Protein AF-A0A9D2UV39-F1 (afdb_monomer_lite)

InterPro domains:
  IPR041100 T-Q ester bond containing domain [NF033903] (4-57)
  IPR041100 T-Q ester bond containing domain [NF033903] (60-130)
  IPR041100 T-Q ester bond containing domain [PF18202] (11-73)
  IPR041100 T-Q ester bond containing domain [PF18202] (77-123)

Sequence (137 aa):
MSTDSGQIQIQGNQITASTTFTAEETCGTVDVTFTFKGAKLAGKSLVAFEFMEHDGAEYMVHADINDVDQTVNIVDISTQARDAATGTHEDTIGESVKLIDTVAYTGLTPGNTYRMFTTLMDKFTGSAISGPDGLPL

pLDDT: mean 85.15, std 15.3, range [34.66, 97.31]

Radius of gyration: 24.51 Å; chains: 1; bounding box: 53×32×70 Å

Structure (mmCIF, N/CA/C/O backbone):
data_AF-A0A9D2UV39-F1
#
_entry.id   AF-A0A9D2UV39-F1
#
loop_
_atom_site.group_PDB
_atom_site.id
_atom_site.type_symbol
_atom_site.label_atom_id
_atom_site.label_alt_id
_atom_site.label_comp_id
_atom_site.label_asym_id
_atom_site.label_entity_id
_atom_site.label_seq_id
_atom_site.pdbx_PDB_ins_code
_atom_site.Cartn_x
_atom_site.Cartn_y
_atom_site.Cartn_z
_atom_site.occupancy
_atom_site.B_iso_or_equiv
_atom_site.auth_seq_id
_atom_site.auth_comp_id
_atom_site.auth_asym_id
_atom_site.auth_atom_id
_atom_site.pdbx_PDB_model_num
ATOM 1 N N . MET A 1 1 ? 18.518 16.058 -20.299 1.00 34.66 1 MET A N 1
ATOM 2 C CA . MET A 1 1 ? 17.140 16.044 -19.764 1.00 34.66 1 MET A CA 1
ATOM 3 C C . MET A 1 1 ? 16.227 15.739 -20.939 1.00 34.66 1 MET A C 1
ATOM 5 O O . MET A 1 1 ? 16.020 16.622 -21.759 1.00 34.66 1 MET A O 1
ATOM 9 N N . SER A 1 2 ? 15.817 14.479 -21.093 1.00 35.88 2 SER A N 1
ATOM 10 C CA . SER A 1 2 ? 14.884 14.063 -22.146 1.00 35.88 2 SER A CA 1
ATOM 11 C C . SER A 1 2 ? 13.463 14.249 -21.623 1.00 35.88 2 SER A C 1
ATOM 13 O O . SER A 1 2 ? 13.127 13.738 -20.558 1.00 35.88 2 SER A O 1
ATOM 15 N N . THR A 1 3 ? 12.665 15.047 -22.324 1.00 41.28 3 THR A N 1
ATOM 16 C CA . THR A 1 3 ? 11.243 15.257 -22.048 1.00 41.28 3 THR A CA 1
ATOM 17 C C . THR A 1 3 ? 10.444 14.339 -22.967 1.00 41.28 3 THR A C 1
ATOM 19 O O . THR A 1 3 ? 10.022 14.780 -24.034 1.00 41.28 3 THR A O 1
ATOM 22 N N . ASP A 1 4 ? 10.247 13.078 -22.582 1.00 45.62 4 ASP A N 1
ATOM 23 C CA . ASP A 1 4 ? 9.198 12.252 -23.185 1.00 45.62 4 ASP A CA 1
ATOM 24 C C . ASP A 1 4 ? 8.075 12.078 -22.163 1.00 45.62 4 ASP A C 1
ATOM 26 O O . ASP A 1 4 ? 8.256 11.560 -21.061 1.00 45.62 4 ASP A O 1
ATOM 30 N N . SER A 1 5 ? 6.920 12.636 -22.505 1.00 43.56 5 SER A N 1
ATOM 31 C CA . SER A 1 5 ? 5.719 12.561 -21.681 1.00 43.56 5 SER A CA 1
ATOM 32 C C . SER A 1 5 ? 5.067 11.240 -22.051 1.00 43.56 5 SER A C 1
ATOM 34 O O . SER A 1 5 ? 4.330 11.193 -23.034 1.00 43.56 5 SER A O 1
ATOM 36 N N . GLY A 1 6 ? 5.423 10.174 -21.328 1.00 44.75 6 GLY A N 1
ATOM 37 C CA . GLY A 1 6 ? 5.047 8.804 -21.673 1.00 44.75 6 GLY A CA 1
ATOM 38 C C . GLY A 1 6 ? 3.588 8.671 -22.118 1.00 44.75 6 GLY A C 1
ATOM 39 O O . GLY A 1 6 ? 2.679 9.272 -21.537 1.00 44.75 6 GLY A O 1
ATOM 40 N N . GLN A 1 7 ? 3.357 7.905 -23.184 1.0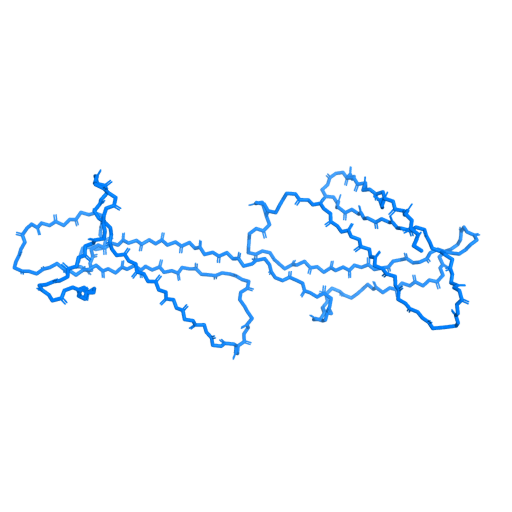0 53.72 7 GLN A N 1
ATOM 41 C CA . GLN A 1 7 ? 2.010 7.704 -23.708 1.00 53.72 7 GLN A CA 1
ATOM 42 C C . GLN A 1 7 ? 1.264 6.705 -22.827 1.00 53.72 7 GLN A C 1
ATOM 44 O O . GLN A 1 7 ? 1.713 5.576 -22.639 1.00 53.72 7 GLN A O 1
ATOM 49 N N . ILE A 1 8 ? 0.111 7.117 -22.298 1.00 54.25 8 ILE A N 1
ATOM 50 C CA . ILE A 1 8 ? -0.797 6.234 -21.565 1.00 54.25 8 ILE A CA 1
ATOM 51 C C . ILE A 1 8 ? -1.849 5.729 -22.546 1.00 54.25 8 ILE A C 1
ATOM 53 O O . ILE A 1 8 ? -2.618 6.527 -23.088 1.00 54.25 8 ILE A O 1
ATOM 57 N N . GLN A 1 9 ? -1.931 4.415 -22.742 1.00 56.94 9 GLN A N 1
ATOM 58 C CA . GLN A 1 9 ? -3.066 3.806 -23.431 1.00 56.94 9 GLN A CA 1
ATOM 59 C C . GLN A 1 9 ? -3.936 3.067 -22.417 1.00 56.94 9 GLN A C 1
ATOM 61 O O . GLN A 1 9 ? -3.464 2.239 -21.640 1.00 56.94 9 GLN A O 1
ATOM 66 N N . ILE A 1 10 ? -5.233 3.373 -22.432 1.00 54.25 10 ILE A N 1
ATOM 67 C CA . ILE A 1 10 ? -6.243 2.592 -21.721 1.00 54.25 10 ILE A CA 1
ATOM 68 C C . ILE A 1 10 ? -7.008 1.811 -22.784 1.00 54.25 10 ILE A C 1
ATOM 70 O O . ILE A 1 10 ? -7.899 2.354 -23.437 1.00 54.25 10 ILE A O 1
ATOM 74 N N . GLN A 1 11 ? -6.646 0.545 -22.987 1.00 51.56 11 GLN A N 1
ATOM 75 C CA . GLN A 1 11 ? -7.427 -0.377 -23.815 1.00 51.56 11 GLN A CA 1
ATOM 76 C C . GLN A 1 11 ? -8.239 -1.294 -22.895 1.00 51.56 11 GLN A C 1
ATOM 78 O O . GLN A 1 11 ? -7.703 -2.163 -22.207 1.00 51.56 11 GLN A O 1
ATOM 83 N N . GLY A 1 12 ? -9.554 -1.066 -22.830 1.00 64.44 12 GLY A N 1
ATOM 84 C CA . GLY A 1 12 ? -10.424 -1.769 -21.884 1.00 64.44 12 GLY A CA 1
ATOM 85 C C . GLY A 1 12 ? -10.050 -1.461 -20.428 1.00 64.44 12 GLY A C 1
ATOM 86 O O . GLY A 1 12 ? -10.182 -0.323 -19.989 1.00 64.44 12 GLY A O 1
ATOM 87 N N . ASN A 1 13 ? -9.596 -2.479 -19.687 1.00 65.81 13 ASN A N 1
ATOM 88 C CA . ASN A 1 13 ? -9.156 -2.366 -18.286 1.00 65.81 13 ASN A CA 1
ATOM 89 C C . ASN A 1 13 ? -7.625 -2.338 -18.120 1.00 65.81 13 ASN A C 1
ATOM 91 O O . ASN A 1 13 ? -7.145 -2.294 -16.988 1.00 65.81 13 ASN A O 1
ATOM 95 N N . GLN A 1 14 ? -6.858 -2.412 -19.211 1.00 75.31 14 GLN A N 1
ATOM 96 C CA . GLN A 1 14 ? -5.400 -2.432 -19.145 1.00 75.31 14 GLN A CA 1
ATOM 97 C C . GLN A 1 14 ? -4.856 -1.006 -19.038 1.00 75.31 14 GLN A C 1
ATOM 99 O O . GLN A 1 14 ? -5.302 -0.112 -19.756 1.00 75.31 14 GLN A O 1
ATOM 104 N N . ILE A 1 15 ? -3.892 -0.809 -18.141 1.00 84.81 15 ILE A N 1
ATOM 105 C CA . ILE A 1 15 ? -3.136 0.435 -18.007 1.00 84.81 15 ILE A CA 1
ATOM 106 C C . ILE A 1 15 ? -1.740 0.147 -18.547 1.00 84.81 15 ILE A C 1
ATOM 108 O O . ILE A 1 15 ? -1.031 -0.681 -17.981 1.00 84.81 15 ILE A O 1
ATOM 112 N N . THR A 1 16 ? -1.355 0.811 -19.633 1.00 88.44 16 THR A N 1
ATOM 113 C CA . THR A 1 16 ? 0.004 0.733 -20.178 1.00 88.44 16 THR A CA 1
ATOM 114 C C . THR A 1 16 ? 0.637 2.117 -20.214 1.00 88.44 16 THR A C 1
ATOM 116 O O . THR A 1 16 ? -0.055 3.129 -20.355 1.00 88.44 16 THR A O 1
ATOM 119 N N . ALA A 1 17 ? 1.957 2.154 -20.058 1.00 91.00 17 ALA A N 1
ATOM 120 C CA . ALA A 1 17 ? 2.780 3.338 -20.232 1.00 91.00 17 ALA A CA 1
ATOM 121 C C . ALA A 1 17 ? 3.993 2.952 -21.080 1.00 91.00 17 ALA A C 1
ATOM 123 O O . ALA A 1 17 ? 4.542 1.863 -20.916 1.00 91.00 17 ALA A O 1
ATOM 124 N N . SER A 1 18 ? 4.400 3.834 -21.984 1.00 91.81 18 SER A N 1
ATOM 125 C CA . SER A 1 18 ? 5.599 3.654 -22.802 1.00 91.81 18 SER A CA 1
ATOM 126 C C . SER A 1 18 ? 6.421 4.934 -22.822 1.00 91.81 18 SER A C 1
ATOM 128 O O . SER A 1 18 ? 5.865 6.031 -22.760 1.00 91.81 18 SER A O 1
ATOM 130 N N . THR A 1 19 ? 7.735 4.789 -22.958 1.00 93.56 19 THR A N 1
ATOM 131 C CA . THR A 1 19 ? 8.679 5.894 -23.147 1.00 93.56 19 THR A CA 1
ATOM 132 C C . THR A 1 19 ? 9.653 5.527 -24.255 1.00 93.56 19 THR A C 1
ATOM 134 O O . THR A 1 19 ? 10.043 4.364 -24.374 1.00 93.56 19 THR A O 1
ATOM 137 N N . THR A 1 20 ? 10.035 6.501 -25.074 1.00 94.25 20 THR A N 1
ATOM 138 C CA . THR A 1 20 ? 11.096 6.324 -26.065 1.00 94.25 20 THR A CA 1
ATOM 139 C C . THR A 1 20 ? 12.389 6.887 -25.503 1.00 94.25 20 THR A C 1
ATOM 141 O O . THR A 1 20 ? 12.441 8.027 -25.040 1.00 94.25 20 THR A O 1
ATOM 144 N N . PHE A 1 21 ? 13.464 6.110 -25.574 1.00 94.69 21 PHE A N 1
ATOM 145 C CA . PHE A 1 21 ? 14.780 6.559 -25.143 1.00 94.69 21 PHE A CA 1
ATOM 146 C C . PHE A 1 21 ? 15.857 6.130 -26.137 1.00 94.69 21 PHE A C 1
ATOM 148 O O . PHE A 1 21 ? 15.692 5.182 -26.900 1.00 94.69 21 PHE A O 1
ATOM 155 N N . THR A 1 22 ? 16.972 6.853 -26.127 1.00 95.44 22 THR A N 1
ATOM 156 C CA . THR A 1 22 ? 18.211 6.460 -26.801 1.00 95.44 22 THR A CA 1
ATOM 157 C C . THR A 1 22 ? 19.225 6.127 -25.717 1.00 95.44 22 THR A C 1
ATOM 159 O O . THR A 1 22 ? 19.406 6.909 -24.785 1.00 95.44 22 THR A O 1
ATOM 162 N N . ALA A 1 23 ? 19.841 4.948 -25.794 1.00 95.75 23 ALA A N 1
ATOM 163 C CA . ALA A 1 23 ? 20.907 4.583 -24.872 1.00 95.75 23 ALA A CA 1
ATOM 164 C C . ALA A 1 23 ? 22.158 5.412 -25.196 1.00 95.75 23 ALA A C 1
ATOM 166 O O . ALA A 1 23 ? 22.715 5.291 -26.284 1.00 95.75 23 ALA A O 1
ATOM 167 N N . GLU A 1 24 ? 22.583 6.256 -24.258 1.00 95.56 24 GLU A N 1
ATOM 168 C CA . GLU A 1 24 ? 23.799 7.074 -24.400 1.00 95.56 24 GLU A CA 1
ATOM 169 C C . GLU A 1 24 ? 25.070 6.267 -24.086 1.00 95.56 24 GLU A C 1
ATOM 171 O O . GLU A 1 24 ? 26.154 6.588 -24.559 1.00 95.56 24 GLU A O 1
ATOM 176 N N . GLU A 1 25 ? 24.931 5.202 -23.294 1.00 96.75 25 GLU A N 1
ATOM 177 C CA . GLU A 1 25 ? 26.017 4.345 -22.824 1.00 96.75 25 GLU A CA 1
ATOM 178 C C . GLU A 1 25 ? 25.574 2.877 -22.808 1.00 96.75 25 GLU A C 1
ATOM 180 O O . GLU A 1 25 ? 24.386 2.559 -22.873 1.00 96.75 25 GLU A O 1
ATOM 185 N N . THR A 1 26 ? 26.537 1.962 -22.661 1.00 95.12 26 THR A N 1
ATOM 186 C CA . THR A 1 26 ? 26.259 0.511 -22.568 1.00 95.12 26 THR A CA 1
ATOM 187 C C . THR A 1 26 ? 25.497 0.099 -21.302 1.00 95.12 26 THR A C 1
ATOM 189 O O . THR A 1 26 ? 24.912 -0.981 -21.271 1.00 95.12 26 THR A O 1
ATOM 192 N N . CYS A 1 27 ? 25.475 0.958 -20.278 1.00 94.56 27 CYS A N 1
ATOM 193 C CA . CYS A 1 27 ? 24.750 0.756 -19.029 1.00 94.56 27 CYS A CA 1
ATOM 194 C C . CYS A 1 27 ? 23.968 2.025 -18.684 1.00 94.56 27 CYS A C 1
ATOM 196 O O . CYS A 1 27 ? 24.521 3.124 -18.711 1.00 94.56 27 CYS A O 1
ATOM 198 N N . GLY A 1 28 ? 22.708 1.875 -18.290 1.00 95.12 28 GLY A N 1
ATOM 199 C CA . GLY A 1 28 ? 21.866 2.995 -17.894 1.00 95.12 28 GLY A CA 1
ATOM 200 C C . GLY A 1 28 ? 20.554 2.532 -17.281 1.00 95.12 28 GLY A C 1
ATOM 201 O O . GLY A 1 28 ? 20.301 1.335 -17.151 1.00 95.12 28 GLY A O 1
ATOM 202 N N . THR A 1 29 ? 19.725 3.498 -16.906 1.00 95.25 29 THR A N 1
ATOM 203 C CA . THR A 1 29 ? 18.381 3.278 -16.370 1.00 95.25 29 THR A CA 1
ATOM 204 C C . THR A 1 29 ? 17.393 4.156 -17.119 1.00 95.25 29 THR A C 1
ATOM 206 O O . THR A 1 29 ? 17.735 5.253 -17.565 1.00 95.25 29 THR A O 1
ATOM 209 N N . VAL A 1 30 ? 16.161 3.678 -17.243 1.00 95.50 30 VAL A N 1
ATOM 210 C CA . VAL A 1 30 ? 15.060 4.403 -17.875 1.00 95.50 30 VAL A CA 1
ATOM 211 C C . VAL A 1 30 ? 13.854 4.281 -16.965 1.00 95.50 30 VAL A C 1
ATOM 213 O O . VAL A 1 30 ? 13.464 3.172 -16.611 1.00 95.50 30 VAL A O 1
ATOM 216 N N . ASP A 1 31 ? 13.260 5.416 -16.613 1.00 95.00 31 ASP A N 1
ATOM 217 C CA . ASP A 1 31 ? 12.046 5.442 -15.807 1.00 95.00 31 ASP A CA 1
ATOM 218 C C . ASP A 1 31 ? 10.811 5.385 -16.711 1.00 95.00 31 ASP A C 1
ATOM 220 O O . ASP A 1 31 ? 10.668 6.169 -17.654 1.00 95.00 31 ASP A O 1
ATOM 224 N N . VAL A 1 32 ? 9.875 4.494 -16.381 1.00 94.75 32 VAL A N 1
ATOM 225 C CA . VAL A 1 32 ? 8.544 4.429 -16.997 1.00 94.75 32 VAL A CA 1
ATOM 226 C C . VAL A 1 32 ? 7.514 4.791 -15.934 1.00 94.75 32 VAL A C 1
ATOM 228 O O . VAL A 1 32 ? 7.365 4.104 -14.927 1.00 94.75 32 VAL A O 1
ATOM 231 N N . THR A 1 33 ? 6.804 5.901 -16.132 1.00 90.81 33 THR A N 1
ATOM 232 C CA . THR A 1 33 ? 5.849 6.412 -15.138 1.00 90.81 33 THR A CA 1
ATOM 233 C C . THR A 1 33 ? 4.417 6.025 -15.490 1.00 90.81 33 THR A C 1
ATOM 235 O O . THR A 1 33 ? 3.903 6.400 -16.542 1.00 90.81 33 THR A O 1
ATOM 238 N N . PHE A 1 34 ? 3.730 5.362 -14.559 1.00 88.88 34 PHE A N 1
ATOM 239 C CA . PHE A 1 34 ? 2.292 5.104 -14.633 1.00 88.88 34 PHE A CA 1
ATOM 240 C C . PHE A 1 34 ? 1.524 6.164 -13.837 1.00 88.88 34 PHE A C 1
ATOM 242 O O . PHE A 1 34 ? 1.834 6.426 -12.679 1.00 88.88 34 PHE A O 1
ATOM 249 N N . THR A 1 35 ? 0.485 6.758 -14.430 1.00 84.50 35 THR A N 1
ATOM 250 C CA . THR A 1 35 ? -0.424 7.676 -13.721 1.00 84.50 35 THR A CA 1
ATOM 251 C C . THR A 1 35 ? -1.864 7.215 -13.891 1.00 84.50 35 THR A C 1
ATOM 253 O O . THR A 1 35 ? -2.405 7.212 -14.993 1.00 84.50 35 THR A O 1
ATOM 256 N N . PHE A 1 36 ? -2.512 6.840 -12.789 1.00 82.81 36 PHE A N 1
ATOM 257 C CA . PHE A 1 36 ? -3.906 6.396 -12.778 1.00 82.81 36 PHE A CA 1
ATOM 258 C C . PHE A 1 36 ? -4.591 6.721 -11.447 1.00 82.81 36 PHE A C 1
ATOM 260 O O . PHE A 1 36 ? -3.953 6.971 -10.425 1.00 82.81 36 PHE A O 1
ATOM 267 N N . LYS A 1 37 ? -5.929 6.704 -11.440 1.00 81.00 37 LYS A N 1
ATOM 268 C CA . LYS A 1 37 ? -6.711 6.895 -10.211 1.00 81.00 37 LYS A CA 1
ATOM 269 C C . LYS A 1 37 ? -6.686 5.616 -9.367 1.00 81.00 37 LYS A C 1
ATOM 271 O O . LYS A 1 37 ? -7.368 4.649 -9.694 1.00 81.00 37 LYS A O 1
ATOM 276 N N . GLY A 1 38 ? -5.956 5.642 -8.254 1.00 73.75 38 GLY A N 1
ATOM 277 C CA . GLY A 1 38 ? -5.752 4.480 -7.378 1.00 73.75 38 GLY A CA 1
ATOM 278 C C . GLY A 1 38 ? -6.964 4.021 -6.555 1.00 73.75 38 GLY A C 1
ATOM 279 O O . GLY A 1 38 ? -6.940 2.920 -6.021 1.00 73.75 38 GLY A O 1
ATOM 280 N N . ALA A 1 39 ? -8.049 4.803 -6.472 1.00 73.88 39 ALA A N 1
ATOM 281 C CA . ALA A 1 39 ? -9.165 4.532 -5.552 1.00 73.88 39 ALA A CA 1
ATOM 282 C C . ALA A 1 39 ? -9.838 3.152 -5.726 1.00 73.88 39 ALA A C 1
ATOM 284 O O . ALA A 1 39 ? -10.403 2.625 -4.778 1.00 73.88 39 ALA A O 1
ATOM 285 N N . LYS A 1 40 ? -9.781 2.546 -6.922 1.00 79.88 40 LYS A N 1
ATOM 286 C CA . LYS A 1 40 ? -10.338 1.201 -7.190 1.00 79.88 40 LYS A CA 1
ATOM 287 C C . LYS A 1 40 ? -9.320 0.062 -7.038 1.00 79.88 40 LYS A C 1
ATOM 289 O O . LYS A 1 40 ? -9.643 -1.090 -7.328 1.00 79.88 40 LYS A O 1
ATOM 294 N N . LEU A 1 41 ? -8.090 0.380 -6.645 1.00 86.38 41 LEU A N 1
ATOM 295 C CA . LEU A 1 41 ? -6.983 -0.569 -6.520 1.00 86.38 41 LEU A CA 1
ATOM 296 C C . LEU A 1 41 ? -6.612 -0.846 -5.062 1.00 86.38 41 LEU A C 1
ATOM 298 O O . LEU A 1 41 ? -5.674 -1.596 -4.825 1.00 86.38 41 LEU A O 1
ATOM 302 N N . ALA A 1 42 ? -7.361 -0.284 -4.111 1.00 85.31 42 ALA A N 1
ATOM 303 C CA . ALA A 1 42 ? -7.261 -0.594 -2.692 1.00 85.31 42 ALA A CA 1
ATOM 304 C C . ALA A 1 42 ? -7.182 -2.117 -2.462 1.00 85.31 42 ALA A C 1
ATOM 306 O O . ALA A 1 42 ? -7.990 -2.880 -3.003 1.00 85.31 42 ALA A O 1
ATOM 307 N N . GLY A 1 43 ? -6.155 -2.549 -1.729 1.00 86.06 43 GLY A N 1
ATOM 308 C CA . GLY A 1 43 ? -5.892 -3.948 -1.399 1.00 86.06 43 GLY A CA 1
ATOM 309 C C . GLY A 1 43 ? -5.344 -4.819 -2.530 1.00 86.06 43 GLY A C 1
ATOM 310 O O . GLY A 1 43 ? -5.220 -6.029 -2.348 1.00 86.06 43 GLY A O 1
ATOM 311 N N . LYS A 1 44 ? -5.025 -4.252 -3.701 1.00 89.00 44 LYS A N 1
ATOM 312 C CA . LYS A 1 44 ? -4.412 -4.992 -4.813 1.00 89.00 44 LYS A CA 1
ATOM 313 C C . LYS A 1 44 ? -2.887 -4.930 -4.758 1.00 89.00 44 LYS A C 1
ATOM 315 O O . LYS A 1 44 ? -2.312 -3.923 -4.351 1.00 89.00 44 LYS A O 1
ATOM 320 N N . SER A 1 45 ? -2.255 -5.981 -5.263 1.00 91.25 45 SER A N 1
ATOM 321 C CA . SER A 1 45 ? -0.837 -5.998 -5.630 1.00 91.25 45 SER A CA 1
ATOM 322 C C . SER A 1 45 ? -0.716 -5.745 -7.131 1.00 91.25 45 SER A C 1
ATOM 324 O O . SER A 1 45 ? -1.478 -6.309 -7.919 1.00 91.25 45 SER A O 1
ATOM 326 N N . LEU A 1 46 ? 0.196 -4.862 -7.515 1.00 92.88 46 LEU A N 1
ATOM 327 C CA . LEU A 1 46 ? 0.470 -4.476 -8.895 1.00 92.88 46 LEU A CA 1
ATOM 328 C C . LEU A 1 46 ? 1.873 -4.951 -9.257 1.00 92.88 46 LEU A C 1
ATOM 330 O O . LEU A 1 46 ? 2.772 -4.815 -8.436 1.00 92.88 46 LEU A O 1
ATOM 334 N N . VAL A 1 47 ? 2.055 -5.468 -10.469 1.00 95.06 47 VAL A N 1
ATOM 335 C CA . VAL A 1 47 ? 3.360 -5.894 -10.992 1.00 95.06 47 VAL A CA 1
ATOM 336 C C . VAL A 1 47 ? 3.565 -5.230 -12.345 1.00 95.06 47 VAL A C 1
ATOM 338 O O . VAL A 1 47 ? 2.639 -5.218 -13.163 1.00 95.06 47 VAL A O 1
ATOM 341 N N . ALA A 1 48 ? 4.738 -4.637 -12.557 1.00 95.19 48 ALA A N 1
ATOM 342 C CA . ALA A 1 48 ? 5.123 -4.081 -13.847 1.00 95.19 48 ALA A CA 1
ATOM 343 C C . ALA A 1 48 ? 5.724 -5.183 -14.727 1.00 95.19 48 ALA A C 1
ATOM 345 O O . ALA A 1 48 ? 6.532 -5.979 -14.259 1.00 95.19 48 ALA A O 1
ATOM 346 N N . PHE A 1 49 ? 5.276 -5.242 -15.983 1.00 95.75 49 PHE A N 1
AT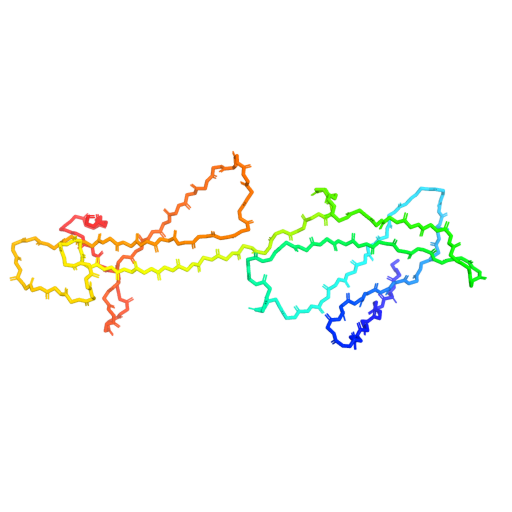OM 347 C CA . PHE A 1 49 ? 5.904 -6.045 -17.027 1.00 95.75 49 PHE A CA 1
ATOM 348 C C . PHE A 1 49 ? 6.516 -5.106 -18.052 1.00 95.75 49 PHE A C 1
ATOM 350 O O . PHE A 1 49 ? 5.895 -4.113 -18.446 1.00 95.75 49 PHE A O 1
ATOM 357 N N . GLU A 1 50 ? 7.690 -5.474 -18.538 1.00 95.44 50 GLU A N 1
ATOM 358 C CA . GLU A 1 50 ? 8.438 -4.724 -19.523 1.00 95.44 50 GLU A CA 1
ATOM 359 C C . GLU A 1 50 ? 8.532 -5.500 -20.830 1.00 95.44 50 GLU A C 1
ATOM 361 O O . GLU A 1 50 ? 8.811 -6.700 -20.882 1.00 95.44 50 GLU A O 1
ATOM 366 N N . PHE A 1 51 ? 8.339 -4.758 -21.910 1.00 94.12 51 PHE A N 1
ATOM 367 C CA . PHE A 1 51 ? 8.588 -5.187 -23.271 1.00 94.12 51 PHE A CA 1
ATOM 368 C C . PHE A 1 51 ? 9.409 -4.089 -23.940 1.00 94.12 51 PHE A C 1
ATOM 370 O O . PHE A 1 51 ? 9.025 -2.917 -23.905 1.00 94.12 51 PHE A O 1
ATOM 377 N N . MET A 1 52 ? 10.538 -4.463 -24.532 1.00 95.50 52 MET A N 1
ATOM 378 C CA . MET A 1 52 ? 11.413 -3.560 -25.265 1.00 95.50 52 MET A CA 1
ATOM 379 C C . MET A 1 52 ? 11.364 -3.892 -26.752 1.00 95.50 52 MET A C 1
ATOM 381 O O . MET A 1 52 ? 11.582 -5.039 -27.144 1.00 95.50 52 MET A O 1
ATOM 385 N N . GLU A 1 53 ? 11.128 -2.871 -27.570 1.00 95.94 53 GLU A N 1
ATOM 386 C CA . GLU A 1 53 ? 11.197 -2.949 -29.028 1.00 95.94 53 GLU A CA 1
ATOM 387 C C . GLU A 1 53 ? 12.491 -2.300 -29.533 1.00 95.94 53 GLU A C 1
ATOM 389 O O . GLU A 1 53 ? 12.922 -1.268 -29.012 1.00 95.94 53 GLU A O 1
ATOM 394 N N . HIS A 1 54 ? 13.088 -2.876 -30.574 1.00 95.38 54 HIS A N 1
ATOM 395 C CA . HIS A 1 54 ? 14.164 -2.260 -31.343 1.00 95.38 54 HIS A CA 1
ATOM 396 C C . HIS A 1 54 ? 13.939 -2.531 -32.835 1.00 95.38 54 HIS A C 1
ATOM 398 O O . HIS A 1 54 ? 13.663 -3.663 -33.224 1.00 95.38 54 HIS A O 1
ATOM 404 N N . ASP A 1 55 ? 14.014 -1.489 -33.668 1.00 94.56 55 ASP A N 1
ATOM 405 C CA . ASP A 1 55 ? 13.789 -1.559 -35.121 1.00 94.56 55 ASP A CA 1
ATOM 406 C C . ASP A 1 55 ? 12.472 -2.254 -35.540 1.00 94.56 55 ASP A C 1
ATOM 408 O O . ASP A 1 55 ? 12.406 -2.963 -36.546 1.00 94.56 55 ASP A O 1
ATOM 412 N N . GLY A 1 56 ? 11.394 -2.037 -34.775 1.00 91.62 56 GLY A N 1
ATOM 413 C CA . GLY A 1 56 ? 10.073 -2.608 -35.062 1.00 91.62 56 GLY A CA 1
ATOM 414 C C . GLY A 1 56 ? 9.923 -4.088 -34.696 1.00 91.62 56 GLY A C 1
ATOM 415 O O . GLY A 1 56 ? 8.945 -4.716 -35.105 1.00 91.62 56 GLY A O 1
ATOM 416 N N . ALA A 1 57 ? 10.883 -4.660 -33.963 1.00 92.94 57 ALA A N 1
ATOM 417 C CA . ALA A 1 57 ? 10.854 -6.038 -33.490 1.00 92.94 57 ALA A CA 1
ATOM 418 C C . ALA A 1 57 ? 10.996 -6.117 -31.963 1.00 92.94 57 ALA A C 1
ATOM 420 O O . ALA A 1 57 ? 11.694 -5.312 -31.344 1.00 92.94 57 ALA A O 1
ATOM 421 N N . GLU A 1 58 ? 10.358 -7.1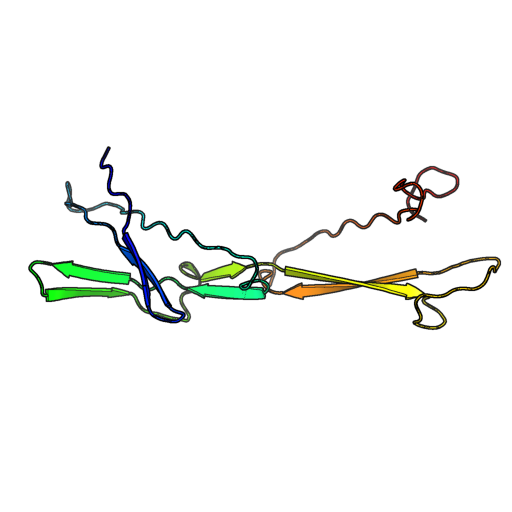26 -31.359 1.00 94.25 58 GLU A N 1
ATOM 422 C CA . GLU A 1 58 ? 10.586 -7.495 -29.958 1.00 94.25 58 GLU A CA 1
ATOM 423 C C . GLU A 1 58 ? 12.076 -7.776 -29.738 1.00 94.25 58 GLU A C 1
ATOM 425 O O . GLU A 1 58 ? 12.679 -8.588 -30.443 1.00 94.25 58 GLU A O 1
ATOM 430 N N . TYR A 1 59 ? 12.657 -7.098 -28.754 1.00 95.31 59 TYR A N 1
ATOM 431 C CA . TYR A 1 59 ? 14.070 -7.207 -28.419 1.00 95.31 59 TYR A CA 1
ATOM 432 C C . TYR A 1 59 ? 14.292 -7.884 -27.062 1.00 95.31 59 TYR A C 1
ATOM 434 O O . TYR A 1 59 ? 15.197 -8.707 -26.924 1.00 95.31 59 TYR A O 1
ATOM 442 N N . MET A 1 60 ? 13.472 -7.564 -26.055 1.00 95.69 60 MET A N 1
ATOM 443 C CA . MET A 1 60 ? 13.598 -8.109 -24.700 1.00 95.69 60 MET A CA 1
ATOM 444 C C . MET A 1 60 ? 12.268 -8.034 -23.942 1.00 95.69 60 MET A C 1
ATOM 446 O O . MET A 1 60 ? 11.484 -7.108 -24.150 1.00 95.69 60 MET A O 1
ATOM 450 N N . VAL A 1 61 ? 12.031 -9.002 -23.053 1.00 95.81 61 VAL A N 1
ATOM 451 C CA . VAL A 1 61 ? 10.842 -9.073 -22.195 1.00 95.81 61 VAL A CA 1
ATOM 452 C C . VAL A 1 61 ? 11.258 -9.401 -20.765 1.00 95.81 61 VAL A C 1
ATOM 454 O O . VAL A 1 61 ? 12.025 -10.338 -20.540 1.00 95.81 61 VAL A O 1
ATOM 457 N N . HIS A 1 62 ? 10.697 -8.669 -19.806 1.00 96.25 62 HIS A N 1
ATOM 458 C CA . HIS A 1 62 ? 10.669 -9.035 -18.392 1.00 96.25 62 HIS A CA 1
ATOM 459 C C . HIS A 1 62 ? 9.208 -9.106 -17.953 1.00 96.25 62 HIS A C 1
ATOM 461 O O . HIS A 1 62 ? 8.513 -8.097 -17.902 1.00 96.25 62 HIS A O 1
ATOM 467 N N . ALA A 1 63 ? 8.701 -10.314 -17.716 1.00 96.06 63 ALA A N 1
ATOM 468 C CA . ALA A 1 63 ? 7.284 -10.531 -17.433 1.00 96.06 63 ALA A CA 1
ATOM 469 C C . ALA A 1 63 ? 7.098 -11.691 -16.451 1.00 96.06 63 ALA A C 1
ATOM 471 O O . ALA A 1 63 ? 6.639 -12.774 -16.820 1.00 96.06 63 ALA A O 1
ATOM 472 N N . ASP A 1 64 ? 7.476 -11.467 -15.194 1.00 97.31 64 ASP A N 1
ATOM 473 C CA . ASP A 1 64 ? 7.229 -12.408 -14.103 1.00 97.31 64 ASP A CA 1
ATOM 474 C C . ASP A 1 64 ? 6.232 -11.819 -13.102 1.00 97.31 64 ASP A C 1
ATOM 476 O O . ASP A 1 64 ? 6.514 -10.859 -12.392 1.00 97.31 64 ASP A O 1
ATOM 480 N N . ILE A 1 65 ? 5.042 -12.421 -13.031 1.00 96.12 65 ILE A N 1
ATOM 481 C CA . ILE A 1 65 ? 3.975 -12.001 -12.112 1.00 96.12 65 ILE A CA 1
ATOM 482 C C . ILE A 1 65 ? 4.328 -12.226 -10.636 1.00 96.12 65 ILE A C 1
ATOM 484 O O . ILE A 1 65 ? 3.654 -11.686 -9.763 1.00 96.12 65 ILE A O 1
ATOM 488 N N . ASN A 1 66 ? 5.340 -13.046 -10.349 1.00 95.81 66 ASN A N 1
ATOM 489 C CA . ASN A 1 66 ? 5.788 -13.343 -8.991 1.00 95.81 66 ASN A CA 1
ATOM 490 C C . ASN A 1 66 ? 7.056 -12.566 -8.609 1.00 95.81 66 ASN A C 1
ATOM 492 O O . ASN A 1 66 ? 7.610 -12.826 -7.539 1.00 95.81 66 ASN A O 1
ATOM 496 N N . ASP A 1 67 ? 7.518 -11.639 -9.454 1.00 96.50 67 ASP A N 1
ATOM 497 C CA . ASP A 1 67 ? 8.679 -10.808 -9.159 1.00 96.50 67 ASP A CA 1
ATOM 498 C C . ASP A 1 67 ? 8.361 -9.836 -8.016 1.00 96.50 67 ASP A C 1
ATOM 500 O O . ASP A 1 67 ? 7.625 -8.853 -8.155 1.00 96.50 67 ASP A O 1
ATOM 504 N N . VAL A 1 68 ? 8.918 -10.148 -6.848 1.00 92.19 68 VAL A N 1
ATOM 505 C CA . VAL A 1 68 ? 8.723 -9.380 -5.619 1.00 92.19 68 VAL A CA 1
ATOM 506 C C . VAL A 1 68 ? 9.344 -7.988 -5.693 1.00 92.19 68 VAL A C 1
ATOM 508 O O . VAL A 1 68 ? 8.796 -7.073 -5.081 1.00 92.19 68 VAL A O 1
ATOM 511 N N . ASP A 1 69 ? 10.421 -7.808 -6.462 1.00 94.69 69 ASP A N 1
ATOM 512 C CA . ASP A 1 69 ? 11.099 -6.517 -6.618 1.00 94.69 69 ASP A CA 1
ATOM 513 C C . ASP A 1 69 ? 10.322 -5.597 -7.577 1.00 94.69 69 ASP A C 1
ATOM 515 O O . ASP A 1 69 ? 10.407 -4.374 -7.469 1.00 94.69 69 ASP A O 1
ATOM 519 N N . GLN A 1 70 ? 9.490 -6.179 -8.447 1.00 96.25 70 GLN A N 1
ATOM 520 C CA . GLN A 1 70 ? 8.555 -5.473 -9.333 1.00 96.25 70 GLN A CA 1
ATOM 521 C C . GLN A 1 70 ? 7.141 -5.316 -8.748 1.00 96.25 70 GLN A C 1
ATOM 523 O O . GLN A 1 70 ? 6.250 -4.760 -9.400 1.00 96.25 70 GLN A O 1
ATOM 528 N N . THR A 1 71 ? 6.895 -5.806 -7.527 1.00 93.88 71 THR A N 1
ATOM 529 C CA . THR A 1 71 ? 5.560 -5.795 -6.915 1.00 93.88 71 THR A CA 1
ATOM 530 C C . THR A 1 71 ? 5.338 -4.570 -6.025 1.00 93.88 71 THR A C 1
ATOM 532 O O . THR A 1 71 ? 6.019 -4.362 -5.022 1.00 93.88 71 THR A O 1
ATOM 535 N N . VAL A 1 72 ? 4.280 -3.807 -6.308 1.00 93.00 72 VAL A N 1
ATOM 536 C CA . VAL A 1 72 ? 3.786 -2.710 -5.464 1.00 93.00 72 VAL A CA 1
ATOM 537 C C . VAL A 1 72 ? 2.448 -3.090 -4.834 1.00 93.00 72 VAL A C 1
ATOM 539 O O . VAL A 1 72 ? 1.464 -3.337 -5.531 1.00 93.00 72 VAL A O 1
ATOM 542 N N . ASN A 1 73 ? 2.375 -3.081 -3.502 1.00 92.19 73 ASN A N 1
ATOM 543 C CA . ASN A 1 73 ? 1.127 -3.320 -2.778 1.00 92.19 73 ASN A CA 1
ATOM 544 C C . ASN A 1 73 ? 0.393 -2.008 -2.484 1.00 92.19 73 ASN A C 1
ATOM 546 O O . ASN A 1 73 ? 0.939 -1.103 -1.852 1.00 92.19 73 ASN A O 1
ATOM 550 N N . ILE A 1 74 ? -0.872 -1.923 -2.890 1.00 91.25 74 ILE A N 1
ATOM 551 C CA . ILE A 1 74 ? -1.748 -0.809 -2.536 1.00 91.25 74 ILE A CA 1
ATOM 552 C C . ILE A 1 74 ? -2.403 -1.125 -1.194 1.00 91.25 74 ILE A C 1
ATOM 554 O O . ILE A 1 74 ? -3.355 -1.903 -1.115 1.00 91.25 74 ILE A O 1
ATOM 558 N N . VAL A 1 75 ? -1.867 -0.525 -0.132 1.00 91.38 75 VAL A N 1
ATOM 559 C CA . VAL A 1 75 ? -2.364 -0.711 1.235 1.00 91.38 75 VAL A CA 1
ATOM 560 C C . VAL A 1 75 ? -3.768 -0.132 1.377 1.00 91.38 75 VAL A C 1
ATOM 562 O O . VAL A 1 75 ? -4.035 0.981 0.924 1.00 91.38 75 VAL A O 1
ATOM 565 N N . ASP A 1 76 ? -4.639 -0.875 2.051 1.00 91.94 76 ASP A N 1
ATOM 566 C CA . ASP A 1 76 ? -5.970 -0.413 2.436 1.00 91.94 76 ASP A CA 1
ATOM 567 C C . ASP A 1 76 ? -6.324 -0.866 3.853 1.00 91.94 76 ASP A C 1
ATOM 569 O O . ASP A 1 76 ? -5.891 -1.937 4.298 1.00 91.94 76 ASP A O 1
ATOM 573 N N . ILE A 1 77 ? -7.117 -0.048 4.547 1.00 92.56 77 ILE A N 1
ATOM 574 C CA . ILE A 1 77 ? -7.658 -0.353 5.870 1.00 92.56 77 ILE A CA 1
ATOM 575 C C . ILE A 1 77 ? -9.160 -0.072 5.913 1.00 92.56 77 ILE A C 1
ATOM 577 O O . ILE A 1 77 ? -9.640 0.946 5.423 1.00 92.56 77 ILE A O 1
ATOM 581 N N . SER A 1 78 ? -9.896 -0.956 6.574 1.00 93.56 78 SER A N 1
ATOM 582 C CA . SER A 1 78 ? -11.318 -0.793 6.867 1.00 93.56 78 SER A CA 1
ATOM 583 C C . SER A 1 78 ? -11.543 -1.018 8.352 1.00 93.56 78 SER A C 1
ATOM 585 O O . SER A 1 78 ? -11.011 -1.972 8.919 1.00 93.56 78 SER A O 1
ATOM 587 N N . THR A 1 79 ? -12.345 -0.166 8.985 1.00 95.19 79 THR A N 1
ATOM 588 C CA . THR A 1 79 ? -12.574 -0.211 10.434 1.00 95.19 79 THR A CA 1
ATOM 589 C C . THR A 1 79 ? -14.048 -0.389 10.772 1.00 95.19 79 THR A C 1
ATOM 591 O O . THR A 1 79 ? -14.935 -0.029 9.994 1.00 95.19 79 THR A O 1
ATOM 594 N N . GLN A 1 80 ? -14.314 -0.979 11.934 1.00 95.38 80 GLN A N 1
ATOM 595 C CA . GLN A 1 80 ? -15.653 -1.115 12.491 1.00 95.38 80 GLN A CA 1
ATOM 596 C C . GLN A 1 80 ? -15.574 -1.085 14.017 1.00 95.38 80 GLN A C 1
ATOM 598 O O . GLN A 1 80 ? -15.120 -2.047 14.647 1.00 95.38 80 GLN A O 1
ATOM 603 N N . ALA A 1 81 ? -16.092 -0.001 14.591 1.00 94.62 81 ALA A N 1
ATOM 604 C CA . ALA A 1 81 ? -16.266 0.156 16.026 1.00 94.62 81 ALA A CA 1
ATOM 605 C C . ALA A 1 81 ? -17.614 -0.417 16.473 1.00 94.62 81 ALA A C 1
ATOM 607 O O . ALA A 1 81 ? -18.634 -0.201 15.820 1.00 94.62 81 ALA A O 1
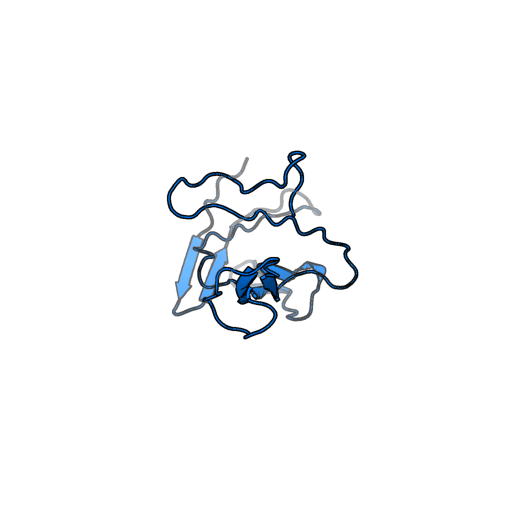ATOM 608 N N . ARG A 1 82 ? -17.619 -1.124 17.600 1.00 93.12 82 ARG A N 1
ATOM 609 C CA . ARG A 1 82 ? -18.819 -1.687 18.228 1.00 93.12 82 ARG A CA 1
ATOM 610 C C . ARG A 1 82 ? -18.685 -1.697 19.744 1.00 93.12 82 ARG A C 1
ATOM 612 O O . ARG A 1 82 ? -17.566 -1.734 20.261 1.00 93.12 82 ARG A O 1
ATOM 619 N N . ASP A 1 83 ? -19.812 -1.730 20.438 1.00 92.62 83 ASP A N 1
ATOM 620 C CA . ASP A 1 83 ? -19.839 -2.079 21.855 1.00 92.62 83 ASP A CA 1
ATOM 621 C C . ASP A 1 83 ? -19.340 -3.524 22.054 1.00 92.62 83 ASP A C 1
ATOM 623 O O . ASP A 1 83 ? -19.670 -4.440 21.294 1.00 92.62 83 ASP A O 1
ATOM 627 N N . ALA A 1 84 ? -18.495 -3.729 23.062 1.00 90.50 84 ALA A N 1
ATOM 628 C CA . ALA A 1 84 ? -17.857 -5.009 23.334 1.00 90.50 84 ALA A CA 1
ATOM 629 C C . ALA A 1 84 ? -18.825 -6.050 23.906 1.00 90.50 84 ALA A C 1
ATOM 631 O O . ALA A 1 84 ? -18.583 -7.245 23.725 1.00 90.50 84 ALA A O 1
ATOM 632 N N . ALA A 1 85 ? -19.872 -5.623 24.617 1.00 89.06 85 ALA A N 1
ATOM 633 C CA . ALA A 1 85 ? -20.809 -6.530 25.271 1.00 89.06 85 ALA A CA 1
ATOM 634 C C . ALA A 1 85 ? -21.867 -7.064 24.294 1.00 89.06 85 ALA A C 1
ATOM 636 O O . ALA A 1 85 ? -22.181 -8.254 24.298 1.00 89.06 85 ALA A O 1
ATOM 637 N N . THR A 1 86 ? -22.398 -6.189 23.445 1.00 90.31 86 THR A N 1
ATOM 638 C CA . THR A 1 86 ? -23.513 -6.472 22.533 1.00 90.31 86 THR A CA 1
ATOM 639 C C . THR A 1 86 ? -23.058 -6.728 21.100 1.00 90.31 86 THR A C 1
ATOM 641 O O . THR A 1 86 ? -23.767 -7.378 20.335 1.00 90.31 86 THR A O 1
ATOM 644 N N . GLY A 1 87 ? -21.887 -6.217 20.711 1.00 91.62 87 GLY A N 1
ATOM 645 C CA . GLY A 1 87 ? -21.415 -6.242 19.329 1.00 91.62 87 GLY A CA 1
ATOM 646 C C . GLY A 1 87 ? -22.167 -5.286 18.399 1.00 91.62 87 GLY A C 1
ATOM 647 O O . GLY A 1 87 ? -21.987 -5.361 17.184 1.00 91.62 87 GLY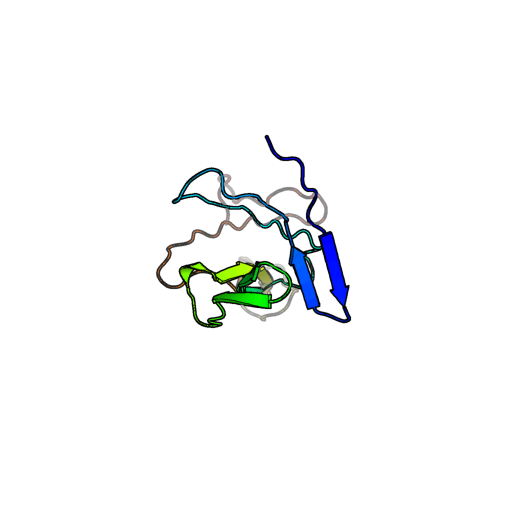 A O 1
ATOM 648 N N . THR A 1 88 ? -23.007 -4.406 18.946 1.00 93.00 88 THR A N 1
ATOM 649 C CA . THR A 1 88 ? -23.817 -3.455 18.178 1.00 93.00 88 THR A CA 1
ATOM 650 C C . THR A 1 88 ? -23.173 -2.066 18.137 1.00 93.00 88 THR A C 1
ATOM 652 O O . THR A 1 88 ? -22.121 -1.832 18.731 1.00 93.00 88 THR A O 1
ATOM 655 N N . HIS A 1 89 ? -23.792 -1.135 17.408 1.00 91.38 89 HIS A N 1
ATOM 656 C CA . HIS A 1 89 ? -23.374 0.275 17.354 1.00 91.38 89 HIS A CA 1
ATOM 657 C C . HIS A 1 89 ? -24.125 1.142 18.375 1.00 91.38 89 HIS A C 1
ATOM 659 O O . HIS A 1 89 ? -24.172 2.364 18.241 1.00 91.38 89 HIS A O 1
ATOM 665 N N . GLU A 1 90 ? -24.755 0.504 19.355 1.00 86.81 90 GLU A N 1
ATOM 666 C CA . GLU A 1 90 ? -25.527 1.143 20.406 1.00 86.81 90 GLU A CA 1
ATOM 667 C C . GLU A 1 90 ? -24.996 0.658 21.749 1.00 86.81 90 GLU A C 1
ATOM 669 O O . GLU A 1 90 ? -24.561 -0.485 21.889 1.00 86.81 90 GLU A O 1
ATOM 674 N N . ASP A 1 91 ? -25.036 1.542 22.734 1.00 83.44 91 ASP A N 1
ATOM 675 C CA . ASP A 1 91 ? -24.747 1.192 24.113 1.00 83.44 91 ASP A CA 1
ATOM 676 C C . ASP A 1 91 ? -25.722 1.937 25.028 1.00 83.44 91 ASP A C 1
ATOM 678 O O . ASP A 1 91 ? -26.323 2.951 24.6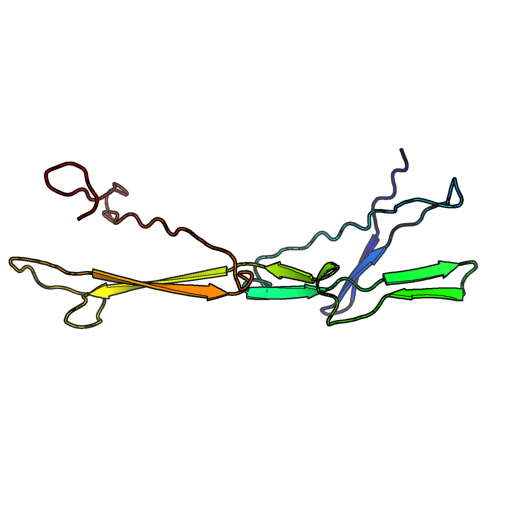55 1.00 83.44 91 ASP A O 1
ATOM 682 N N . THR A 1 92 ? -25.901 1.411 26.230 1.00 77.12 92 THR A N 1
ATOM 683 C CA . THR A 1 92 ? -26.714 2.012 27.283 1.00 77.12 92 THR A CA 1
ATOM 684 C C . THR A 1 92 ? -25.823 2.678 28.318 1.00 77.12 92 THR A C 1
ATOM 686 O O . THR A 1 92 ? -24.698 2.258 28.563 1.00 77.12 92 THR A O 1
ATOM 689 N N . ILE A 1 93 ? -26.332 3.729 28.959 1.00 72.31 93 ILE A N 1
ATOM 690 C CA . ILE A 1 93 ? -25.596 4.416 30.022 1.00 72.31 93 ILE A CA 1
ATOM 691 C C . ILE A 1 93 ? -25.441 3.455 31.210 1.00 72.31 93 ILE A C 1
ATOM 693 O O . ILE A 1 93 ? -26.406 3.181 31.923 1.00 72.31 93 ILE A O 1
ATOM 697 N N . GLY A 1 94 ? -24.222 2.958 31.413 1.00 70.56 94 GLY A N 1
ATOM 698 C CA . GLY A 1 94 ? -23.800 2.169 32.569 1.00 70.56 94 GLY A CA 1
ATOM 699 C C . GLY A 1 94 ? -22.590 2.791 33.269 1.00 70.56 94 GLY A C 1
ATOM 700 O O . GLY A 1 94 ? -22.101 3.847 32.871 1.00 70.56 94 GLY A O 1
ATOM 701 N N . GLU A 1 95 ? -22.087 2.133 34.316 1.00 70.75 95 GLU A N 1
ATOM 702 C CA . GLU A 1 95 ? -20.896 2.595 35.054 1.00 70.75 95 GLU A CA 1
ATOM 703 C C . GLU A 1 95 ? -19.613 2.553 34.203 1.00 70.75 95 GLU A C 1
ATOM 705 O O . GLU A 1 95 ? -18.690 3.329 34.442 1.00 70.75 95 GLU A O 1
ATOM 710 N N . SER A 1 96 ? -19.551 1.668 33.201 1.00 76.81 96 SER A N 1
ATOM 711 C CA . SER A 1 96 ? -18.436 1.583 32.252 1.00 76.81 96 SER A CA 1
ATOM 712 C C . SER A 1 96 ? -18.910 1.126 30.872 1.00 76.81 96 SER A C 1
ATOM 714 O O . SER A 1 96 ? -19.801 0.283 30.779 1.00 76.81 96 SER A O 1
ATOM 716 N N . VAL A 1 97 ? -18.287 1.672 29.825 1.00 81.88 97 VAL A N 1
ATOM 717 C CA . VAL A 1 97 ? -18.511 1.343 28.409 1.00 81.88 97 VAL A CA 1
ATOM 718 C C . VAL A 1 97 ? -17.199 0.823 27.835 1.00 81.88 97 VAL A C 1
ATOM 720 O O . VAL A 1 97 ? -16.150 1.438 28.039 1.00 81.88 97 VAL A O 1
ATOM 723 N N . LYS A 1 98 ? -17.236 -0.298 27.109 1.00 87.31 98 LYS A N 1
ATOM 724 C CA . LYS A 1 98 ? -16.059 -0.850 26.429 1.00 87.31 98 LYS A CA 1
ATOM 725 C C . LYS A 1 98 ? -16.331 -0.934 24.939 1.00 87.31 98 LYS A C 1
ATOM 727 O O . LYS A 1 98 ? -17.207 -1.671 24.510 1.00 87.31 98 LYS A O 1
ATOM 732 N N . LEU A 1 99 ? -15.516 -0.250 24.146 1.00 90.00 99 LEU A N 1
ATOM 733 C CA . LEU A 1 99 ? -15.601 -0.293 22.691 1.00 90.00 99 LEU A CA 1
ATOM 734 C C . LEU A 1 99 ? -14.491 -1.172 22.118 1.00 90.00 99 LEU A C 1
ATOM 736 O O . LEU A 1 99 ? -13.360 -1.173 22.605 1.00 90.00 99 LEU A O 1
ATOM 740 N N . ILE A 1 100 ? -14.815 -1.916 21.065 1.00 91.81 100 ILE A N 1
ATOM 741 C CA . ILE A 1 100 ? -13.842 -2.633 20.245 1.00 91.81 100 ILE A CA 1
ATOM 742 C C . ILE A 1 100 ? -13.910 -2.048 18.843 1.00 91.81 100 ILE A C 1
ATOM 744 O O . ILE A 1 100 ? -14.944 -2.142 18.185 1.00 91.81 100 ILE A O 1
ATOM 748 N N . ASP A 1 101 ? -12.791 -1.506 18.371 1.00 94.31 101 ASP A N 1
ATOM 749 C CA . ASP A 1 101 ? -12.592 -1.232 16.953 1.00 94.31 101 ASP A CA 1
ATOM 750 C C . ASP A 1 101 ? -11.848 -2.403 16.307 1.00 94.31 101 ASP A C 1
ATOM 752 O O . ASP A 1 101 ? -10.841 -2.893 16.823 1.00 94.31 101 ASP A O 1
ATOM 756 N N . THR A 1 102 ? -12.380 -2.917 15.204 1.00 95.31 102 THR A N 1
ATOM 757 C CA . THR A 1 102 ? -11.736 -3.970 14.416 1.00 95.31 102 THR A CA 1
ATOM 758 C C . THR A 1 102 ? -11.236 -3.380 13.118 1.00 95.31 102 THR A C 1
ATOM 760 O O . THR A 1 102 ? -12.029 -2.954 12.284 1.00 95.31 102 THR A O 1
ATOM 763 N N . VAL A 1 103 ? -9.915 -3.397 12.951 1.00 95.94 103 VAL A N 1
ATOM 764 C CA . VAL A 1 103 ? -9.239 -2.925 11.745 1.00 95.94 103 VAL A CA 1
ATOM 765 C C . VAL A 1 103 ? -8.884 -4.123 10.871 1.00 95.94 103 VAL A C 1
ATOM 767 O O . VAL A 1 103 ? -8.022 -4.928 11.225 1.00 95.94 103 VAL A O 1
ATOM 770 N N . ALA A 1 104 ? -9.545 -4.240 9.725 1.00 94.94 104 ALA A N 1
ATOM 771 C CA . ALA A 1 104 ? -9.121 -5.112 8.641 1.00 94.94 104 ALA A CA 1
ATOM 772 C C . ALA A 1 104 ? -8.113 -4.358 7.768 1.00 94.94 104 ALA A C 1
ATOM 774 O O . ALA A 1 104 ? -8.330 -3.194 7.441 1.00 94.94 104 ALA A O 1
ATOM 775 N N . TYR A 1 105 ? -7.022 -5.014 7.383 1.00 93.88 105 TYR A N 1
ATOM 776 C CA . TYR A 1 105 ? -6.000 -4.437 6.512 1.00 93.88 105 TYR A CA 1
ATOM 777 C C . TYR A 1 105 ? -5.677 -5.380 5.356 1.00 93.88 105 TYR A C 1
ATOM 779 O O . TYR A 1 105 ? -5.785 -6.601 5.482 1.00 93.88 105 TYR A O 1
ATOM 787 N N . THR A 1 106 ? -5.245 -4.810 4.236 1.00 91.62 106 THR A N 1
ATOM 788 C CA . THR A 1 106 ? -4.740 -5.547 3.070 1.00 91.62 106 THR A CA 1
ATOM 789 C C . THR A 1 106 ? -3.514 -4.841 2.491 1.00 91.62 106 THR A C 1
ATOM 791 O O . THR A 1 106 ? -3.301 -3.654 2.733 1.00 91.62 106 THR A O 1
ATOM 794 N N . GLY A 1 107 ? -2.665 -5.580 1.772 1.00 90.25 107 GLY A N 1
ATOM 795 C CA . GLY A 1 107 ? -1.483 -5.021 1.102 1.00 90.25 107 GLY A CA 1
ATOM 796 C C . GLY A 1 107 ? -0.289 -4.676 2.007 1.00 90.25 107 GLY A C 1
ATOM 797 O O . GLY A 1 107 ? 0.704 -4.156 1.507 1.00 90.25 107 GLY A O 1
ATOM 798 N N . LEU A 1 108 ? -0.335 -4.951 3.317 1.00 92.56 108 LEU A N 1
ATOM 799 C CA . LEU A 1 108 ? 0.848 -4.816 4.181 1.00 92.56 108 LEU A CA 1
ATOM 800 C C . LEU A 1 108 ? 1.866 -5.932 3.908 1.00 92.56 108 LEU A C 1
ATOM 802 O O . LEU A 1 108 ? 1.495 -7.070 3.624 1.00 92.56 108 LEU A O 1
ATOM 806 N N . THR A 1 109 ? 3.152 -5.614 4.049 1.00 88.75 109 THR A N 1
ATOM 807 C CA . THR A 1 109 ? 4.250 -6.562 3.826 1.00 88.75 109 THR A CA 1
ATOM 808 C C . THR A 1 109 ? 4.415 -7.495 5.035 1.00 88.75 109 THR A C 1
ATOM 810 O O . THR A 1 109 ? 4.617 -7.005 6.152 1.00 88.75 109 THR A O 1
ATOM 813 N N . PRO A 1 110 ? 4.370 -8.831 4.854 1.00 89.31 110 PRO A N 1
ATOM 814 C CA . PRO A 1 110 ? 4.608 -9.782 5.938 1.00 89.31 110 PRO A CA 1
ATOM 815 C C . PRO A 1 110 ? 5.983 -9.604 6.596 1.00 89.31 110 PRO A C 1
ATOM 817 O O . PRO A 1 110 ? 6.974 -9.342 5.923 1.00 89.31 110 PRO A O 1
ATOM 820 N N . GLY A 1 111 ? 6.049 -9.774 7.918 1.00 93.75 111 GLY A N 1
ATOM 821 C CA . GLY A 1 111 ? 7.292 -9.652 8.694 1.00 93.75 111 GLY A CA 1
ATOM 822 C C . GLY A 1 111 ? 7.647 -8.224 9.125 1.00 93.75 111 GLY A C 1
ATOM 823 O O . GLY A 1 111 ? 8.466 -8.058 10.027 1.00 93.75 111 GLY A O 1
ATOM 824 N N . ASN A 1 112 ? 6.994 -7.203 8.562 1.00 94.19 112 ASN A N 1
ATOM 825 C CA . ASN A 1 112 ? 7.156 -5.826 9.017 1.00 94.19 112 ASN A CA 1
ATOM 826 C C . ASN A 1 112 ? 6.344 -5.548 10.290 1.00 94.19 112 ASN A C 1
ATOM 828 O O . ASN A 1 112 ? 5.217 -6.017 10.459 1.00 94.19 112 ASN A O 1
ATOM 832 N N . THR A 1 113 ? 6.907 -4.718 11.169 1.00 96.75 113 THR A N 1
ATOM 833 C CA . THR A 1 113 ? 6.223 -4.225 12.370 1.00 96.75 113 THR A CA 1
ATOM 834 C C . THR A 1 113 ? 5.518 -2.908 12.065 1.00 96.75 113 THR A C 1
ATOM 836 O O . THR A 1 113 ? 6.158 -1.935 11.670 1.00 96.75 113 THR A O 1
ATOM 839 N N . TYR A 1 114 ? 4.210 -2.855 12.319 1.00 95.00 114 TYR A N 1
ATOM 840 C CA . TYR A 1 114 ? 3.383 -1.659 12.152 1.00 95.00 114 TYR A CA 1
ATOM 841 C C . TYR A 1 114 ? 2.833 -1.184 13.503 1.00 95.00 114 TYR A C 1
ATOM 843 O O . TYR A 1 114 ? 2.604 -1.984 14.410 1.00 95.00 114 TYR A O 1
ATOM 851 N N . ARG A 1 115 ? 2.604 0.126 13.641 1.00 95.38 115 ARG A N 1
ATOM 852 C CA . ARG A 1 115 ? 1.938 0.731 14.805 1.00 95.38 115 ARG A CA 1
ATOM 853 C C . ARG A 1 115 ? 0.640 1.387 14.349 1.00 95.38 115 ARG A C 1
ATOM 855 O O . ARG A 1 115 ? 0.669 2.208 13.439 1.00 95.38 115 ARG A O 1
ATOM 862 N N . MET A 1 116 ? -0.470 1.035 14.993 1.00 92.06 116 MET A N 1
ATOM 863 C CA . MET A 1 116 ? -1.780 1.653 14.779 1.00 92.06 116 MET A CA 1
ATOM 864 C C . MET A 1 116 ? -2.043 2.679 15.881 1.00 92.06 116 MET A C 1
ATOM 866 O O . MET A 1 116 ? -1.780 2.404 17.053 1.00 92.06 116 MET A O 1
ATOM 870 N N . PHE A 1 117 ? -2.570 3.840 15.506 1.00 88.88 117 PHE A N 1
ATOM 871 C CA . PHE A 1 117 ? -3.015 4.870 16.438 1.00 88.88 117 PHE A CA 1
ATOM 872 C C . PHE A 1 117 ? -4.502 5.124 16.196 1.00 88.88 117 PHE A C 1
ATOM 874 O O . PHE A 1 117 ? -4.890 5.458 15.079 1.00 88.88 117 PHE A O 1
ATOM 881 N N . THR A 1 118 ? -5.316 4.978 17.239 1.00 88.19 118 THR A N 1
ATOM 882 C CA . THR A 1 118 ? -6.761 5.238 17.203 1.00 88.19 118 THR A CA 1
ATOM 883 C C . THR A 1 118 ? -7.082 6.381 18.155 1.00 88.19 118 THR A C 1
ATOM 885 O O . THR A 1 118 ? -6.521 6.468 19.247 1.00 88.19 118 THR A O 1
ATOM 888 N N . THR A 1 119 ? -7.998 7.256 17.753 1.00 89.56 119 THR A N 1
ATOM 889 C CA . THR A 1 119 ? -8.533 8.324 18.601 1.00 89.56 119 THR A CA 1
ATOM 890 C C . THR A 1 119 ? -10.046 8.208 18.616 1.00 89.56 119 THR A C 1
ATOM 892 O O . THR A 1 119 ? -10.675 8.173 17.559 1.00 89.56 119 THR A O 1
ATOM 895 N N . LEU A 1 120 ? -10.631 8.134 19.811 1.00 89.38 120 LEU A N 1
ATOM 896 C CA . LEU A 1 120 ? -12.077 8.190 19.962 1.00 89.38 120 LEU A CA 1
ATOM 897 C C . LEU A 1 120 ? -12.518 9.654 19.880 1.00 89.38 120 LEU A C 1
ATOM 899 O O . LEU A 1 120 ? -11.961 10.510 20.565 1.00 89.38 120 LEU A O 1
ATOM 903 N N . MET A 1 121 ? -13.500 9.940 19.031 1.00 91.75 121 MET A N 1
ATOM 904 C CA . MET A 1 121 ? -13.952 11.299 18.735 1.00 91.75 121 MET A CA 1
ATOM 905 C C . MET A 1 121 ? -15.424 11.455 19.106 1.00 91.75 121 MET A C 1
ATOM 907 O O . MET A 1 121 ? -16.238 10.583 18.800 1.00 91.75 121 MET A O 1
ATOM 911 N N . ASP A 1 122 ? -15.783 12.594 19.690 1.00 91.56 122 ASP A N 1
ATOM 912 C CA . ASP A 1 122 ? -17.175 13.015 19.767 1.00 91.56 122 ASP A CA 1
ATOM 913 C C . ASP A 1 122 ? -17.653 13.427 18.365 1.00 91.56 122 ASP A C 1
ATOM 915 O O . ASP A 1 122 ? -17.111 14.341 17.739 1.00 91.56 122 ASP A O 1
ATOM 919 N N . LYS A 1 123 ? -18.670 12.731 17.846 1.00 91.38 123 LYS A N 1
ATOM 920 C CA . LYS A 1 123 ? -19.141 12.907 16.463 1.00 91.38 123 LYS A CA 1
ATOM 921 C C . LYS A 1 123 ? -19.748 14.286 16.201 1.00 91.38 123 LYS A C 1
ATOM 923 O O . LYS A 1 123 ? -19.713 14.748 15.063 1.00 91.38 123 LYS A O 1
ATOM 928 N N . PHE A 1 124 ? -20.347 14.911 17.212 1.00 93.56 124 PHE A N 1
ATOM 929 C CA . PHE A 1 124 ? -21.054 16.178 17.043 1.00 93.56 124 PHE A CA 1
ATOM 930 C C . PHE A 1 124 ? -20.085 17.362 16.985 1.00 93.56 124 PHE A C 1
ATOM 932 O O . PHE A 1 124 ? -20.206 18.231 16.126 1.00 93.56 124 PHE A O 1
ATOM 939 N N . THR A 1 125 ? -19.112 17.379 17.889 1.00 95.56 125 THR A N 1
ATOM 940 C CA . THR A 1 125 ? -18.122 18.451 18.032 1.00 95.56 125 THR A CA 1
ATOM 941 C C . THR A 1 125 ? -16.869 18.227 17.192 1.00 95.56 125 THR A C 1
ATOM 943 O O . THR A 1 125 ? -16.137 19.180 16.935 1.00 95.56 125 THR A O 1
ATOM 946 N N . GLY A 1 126 ? -16.586 16.983 16.793 1.00 94.00 126 GLY A N 1
ATOM 947 C CA . GLY A 1 126 ? -15.340 16.610 16.124 1.00 94.00 126 GLY A CA 1
ATOM 948 C C . GLY A 1 126 ? -14.112 16.674 17.036 1.00 94.00 126 GLY A C 1
ATOM 949 O O . GLY A 1 126 ? -12.992 16.712 16.533 1.00 94.00 126 GLY A O 1
ATOM 950 N N . SER A 1 127 ? -14.299 16.711 18.359 1.00 91.56 127 SER A N 1
ATOM 951 C CA . SER A 1 127 ? -13.210 16.766 19.342 1.00 91.56 127 SER A CA 1
ATOM 952 C C . SER A 1 127 ? -12.847 15.376 19.860 1.00 91.56 127 SER A C 1
ATOM 954 O O . SER A 1 127 ? -13.698 14.490 19.930 1.00 91.56 127 SER A O 1
ATOM 956 N N . ALA A 1 128 ? -11.582 15.180 20.235 1.00 90.50 128 ALA A N 1
ATOM 957 C CA . ALA A 1 128 ? -11.143 13.936 20.857 1.00 90.50 128 ALA A CA 1
ATOM 958 C C . ALA A 1 128 ? -11.783 13.763 22.241 1.00 90.50 128 ALA A C 1
ATOM 960 O O . ALA A 1 128 ? -11.897 14.718 23.011 1.00 90.50 128 ALA A O 1
ATOM 961 N N . ILE A 1 129 ? -12.173 12.529 22.551 1.00 85.44 129 ILE A N 1
ATOM 962 C CA . ILE A 1 129 ? -12.584 12.123 23.890 1.00 85.44 129 ILE A CA 1
ATOM 963 C C . ILE A 1 129 ? -11.322 11.726 24.655 1.00 85.44 129 ILE A C 1
ATOM 965 O O . ILE A 1 129 ? -10.572 10.848 24.228 1.00 85.44 129 ILE A O 1
ATOM 969 N N . SER A 1 130 ? -11.107 12.373 25.795 1.00 75.62 130 SER A N 1
ATOM 970 C CA . SER A 1 130 ? -10.028 12.063 26.728 1.00 75.62 130 SER A CA 1
ATOM 971 C C . SER A 1 130 ? -10.599 11.581 28.057 1.00 75.62 130 SER A C 1
ATOM 973 O O . SER A 1 130 ? -11.650 12.050 28.495 1.00 75.62 130 SER A O 1
ATOM 975 N N . GLY A 1 131 ? -9.887 10.666 28.709 1.00 68.50 131 GLY A N 1
ATOM 976 C CA . GLY A 1 131 ? -10.109 10.310 30.102 1.00 68.50 131 GLY A CA 1
ATOM 977 C C . GLY A 1 131 ? -9.817 11.479 31.060 1.00 68.50 131 GLY A C 1
ATOM 978 O O . GLY A 1 131 ? -9.353 12.539 30.623 1.00 68.50 131 GLY A O 1
ATOM 979 N N . PRO A 1 132 ? -10.070 11.295 32.371 1.00 62.59 132 PRO A N 1
ATOM 980 C CA . PRO A 1 132 ? -9.923 12.326 33.412 1.00 62.59 132 PRO A CA 1
ATOM 981 C C . PRO A 1 132 ? -8.549 13.026 33.456 1.00 62.59 132 PRO A C 1
ATOM 983 O O . PRO A 1 132 ? -8.412 14.111 34.013 1.00 62.59 132 PRO A O 1
ATOM 986 N N . ASP A 1 133 ? -7.541 12.402 32.862 1.00 60.41 133 ASP A N 1
ATOM 987 C CA . ASP A 1 133 ? -6.124 12.737 32.849 1.00 60.41 133 ASP A CA 1
ATOM 988 C C . ASP A 1 133 ? -5.577 13.011 31.430 1.00 60.41 133 ASP A C 1
ATOM 990 O O . ASP A 1 133 ? -4.367 13.084 31.222 1.00 60.41 133 ASP A O 1
ATOM 994 N N . GLY A 1 134 ? -6.451 13.217 30.436 1.00 50.66 134 GLY A N 1
ATOM 995 C CA . GLY A 1 134 ? -6.039 13.594 29.076 1.00 50.66 134 GLY A CA 1
ATOM 996 C C . GLY A 1 134 ? -5.538 12.428 28.215 1.00 50.66 134 GLY A C 1
ATOM 997 O O . GLY A 1 134 ? -5.205 12.625 27.047 1.00 50.66 134 GLY A O 1
ATOM 998 N N . LEU A 1 135 ? -5.495 11.216 28.771 1.00 43.56 135 LEU A N 1
ATOM 999 C CA . LEU A 1 135 ? -5.140 9.991 28.061 1.00 43.56 135 LEU A CA 1
ATOM 1000 C C . LEU A 1 135 ? -6.359 9.417 27.321 1.00 43.56 135 LEU A C 1
ATOM 1002 O O . LEU A 1 135 ? -7.493 9.658 27.740 1.00 43.56 135 LEU A O 1
ATOM 1006 N N . PRO A 1 136 ? -6.172 8.674 26.216 1.00 51.97 136 PRO A N 1
ATOM 1007 C CA . PRO A 1 136 ? -7.240 7.818 25.712 1.00 51.97 136 PRO A CA 1
ATOM 1008 C C . PRO A 1 136 ? -7.672 6.843 26.821 1.00 51.97 136 PRO A C 1
ATOM 1010 O O . PRO A 1 136 ? -6.812 6.374 27.569 1.00 51.97 136 PRO A O 1
ATOM 1013 N N . LEU A 1 137 ? -8.988 6.614 26.941 1.00 52.28 137 LEU A N 1
ATOM 1014 C CA . LEU A 1 137 ? -9.608 5.732 27.946 1.00 52.28 137 LEU A CA 1
ATOM 1015 C C . LEU A 1 137 ? -8.956 4.342 28.011 1.00 52.28 137 LEU A C 1
ATOM 1017 O O . LEU A 1 137 ? -8.643 3.787 26.930 1.00 52.28 137 LEU A O 1
#

Foldseek 3Di:
DDDDPWDWDDDPPDTDTDGDDDDPDPDDDDDTDTDDDCPVQEQHKDFDKDWDDDPNDTDDTDDDPPPPVRIAFRKDKDKDKAWPPPRHNDDDDDPDTDIDMDIDMHRDDPPDDDDDDDFDADPPVRHTDADPVRHND

Organism: NCBI:txid498718

Secondary structure (DSSP, 8-state):
------EEEEETTEEEEE-----SSSS----------GGG-TT-EEE--EEEEETTEEEEEE--TT-STTEEE--EEEEEEEETTT-SS-----S---EEEEEEEESPPTT---------B-TTT-PBP--TTSS--